Protein AF-A0A938RGL7-F1 (afdb_monomer)

Sequence (160 aa):
MKTYDHIIRFTLLIIVAIIGFSIVRAYMVPDSFGMQGSYTYAYYRAESADEQAALPPAYQGTEHCADCHAPQASMLQANAHAQLDCESCHGSFKAHNNNTKDRMAVGDTVDACMLCHADLRARPAQFPQIESFAAHVAQQGDELLPGMTCATCHDPHAPM

Structure (mmCIF, N/CA/C/O backbone):
data_AF-A0A938RGL7-F1
#
_entry.id   AF-A0A938RGL7-F1
#
loop_
_atom_site.group_PDB
_atom_site.id
_atom_site.type_symbol
_atom_site.label_atom_id
_atom_site.label_alt_id
_atom_site.label_comp_id
_atom_site.label_asym_id
_atom_site.label_entity_id
_atom_site.label_seq_id
_atom_site.pdbx_PDB_ins_code
_atom_site.Cartn_x
_atom_site.Cartn_y
_atom_site.Cartn_z
_atom_site.occupancy
_atom_site.B_iso_or_equiv
_atom_site.auth_seq_id
_atom_site.auth_comp_id
_atom_site.auth_asym_id
_atom_site.auth_atom_id
_atom_site.pdbx_PDB_model_num
ATOM 1 N N . MET A 1 1 ? 26.534 12.517 -65.299 1.00 50.91 1 MET A N 1
ATOM 2 C CA . MET A 1 1 ? 26.215 11.156 -64.795 1.00 50.91 1 MET A CA 1
ATOM 3 C C . MET A 1 1 ? 24.989 11.219 -63.886 1.00 50.91 1 MET A C 1
ATOM 5 O O . MET A 1 1 ? 24.664 12.313 -63.443 1.00 50.91 1 MET A O 1
ATOM 9 N N . LYS A 1 2 ? 24.313 10.093 -63.598 1.00 59.81 2 LYS A N 1
ATOM 10 C CA . LYS A 1 2 ? 23.279 10.048 -62.543 1.00 59.81 2 LYS A CA 1
ATOM 11 C C . LYS A 1 2 ? 23.938 10.128 -61.157 1.00 59.81 2 LYS A C 1
ATOM 13 O O . LYS A 1 2 ? 25.003 9.556 -60.948 1.00 59.81 2 LYS A O 1
ATOM 18 N N . THR A 1 3 ? 23.317 10.865 -60.242 1.00 69.94 3 THR A N 1
ATOM 19 C CA . THR A 1 3 ? 23.861 11.269 -58.936 1.00 69.94 3 THR A CA 1
ATOM 20 C C . THR A 1 3 ? 23.622 10.212 -57.855 1.00 69.94 3 THR A C 1
ATOM 22 O O . THR A 1 3 ? 22.741 10.363 -57.014 1.00 69.94 3 THR A O 1
ATOM 25 N N . TYR A 1 4 ? 24.401 9.128 -57.854 1.00 80.25 4 TYR A N 1
ATOM 26 C CA . TYR A 1 4 ? 24.252 8.038 -56.872 1.00 80.25 4 TYR A CA 1
ATOM 27 C C . TYR A 1 4 ? 24.559 8.442 -55.416 1.00 80.25 4 TYR A C 1
ATOM 29 O O . TYR A 1 4 ? 24.143 7.746 -54.493 1.00 80.25 4 TYR A O 1
ATOM 37 N N . ASP A 1 5 ? 25.207 9.586 -55.191 1.00 84.50 5 ASP A N 1
ATOM 38 C CA . ASP A 1 5 ? 25.634 10.092 -53.879 1.00 84.50 5 ASP A CA 1
ATOM 39 C C . ASP A 1 5 ? 24.514 10.122 -52.829 1.00 84.50 5 ASP A C 1
ATOM 41 O O . ASP A 1 5 ? 24.756 9.817 -51.663 1.00 84.50 5 ASP A O 1
ATOM 45 N N . HIS A 1 6 ? 23.281 10.467 -53.223 1.00 86.50 6 HIS A N 1
ATOM 46 C CA . HIS A 1 6 ? 22.143 10.489 -52.298 1.00 86.50 6 HIS A CA 1
ATOM 47 C C . HIS A 1 6 ? 21.733 9.076 -51.857 1.00 86.50 6 HIS A C 1
ATOM 49 O O . HIS A 1 6 ? 21.438 8.868 -50.683 1.00 86.50 6 HIS A O 1
ATOM 55 N N . ILE A 1 7 ? 21.807 8.095 -52.763 1.00 91.75 7 ILE A N 1
ATOM 56 C CA . ILE A 1 7 ? 21.538 6.679 -52.478 1.00 91.75 7 ILE A CA 1
ATOM 57 C C . ILE A 1 7 ? 22.632 6.120 -51.561 1.00 91.75 7 ILE A C 1
ATOM 59 O O . ILE A 1 7 ? 22.319 5.456 -50.575 1.00 91.75 7 ILE A O 1
ATOM 63 N N . ILE A 1 8 ? 23.903 6.446 -51.822 1.00 93.00 8 ILE A N 1
ATOM 64 C CA . ILE A 1 8 ? 25.040 6.026 -50.985 1.00 93.00 8 ILE A CA 1
ATOM 65 C C . ILE A 1 8 ? 24.905 6.605 -49.569 1.00 93.00 8 ILE A C 1
ATOM 67 O O . ILE A 1 8 ? 24.968 5.857 -48.595 1.00 93.00 8 ILE A O 1
ATOM 71 N N . ARG A 1 9 ? 24.651 7.915 -49.435 1.00 93.06 9 ARG A N 1
ATOM 72 C CA . ARG A 1 9 ? 24.454 8.574 -48.129 1.00 93.06 9 ARG A CA 1
ATOM 73 C C . ARG A 1 9 ? 23.266 7.988 -47.362 1.00 93.06 9 ARG A C 1
ATOM 75 O O . ARG A 1 9 ? 23.399 7.706 -46.177 1.00 93.06 9 ARG A O 1
ATOM 82 N N . PHE A 1 10 ? 22.136 7.761 -48.030 1.00 95.25 10 PHE A N 1
ATOM 83 C CA . PHE A 1 10 ? 20.953 7.148 -47.421 1.00 95.25 10 PHE A CA 1
ATOM 84 C C . PHE A 1 10 ? 21.214 5.703 -46.968 1.00 95.25 10 PHE A C 1
ATOM 86 O O . PHE A 1 10 ? 20.858 5.331 -45.853 1.00 95.25 10 PHE A O 1
ATOM 93 N N . THR A 1 11 ? 21.926 4.916 -47.781 1.00 96.06 11 THR A N 1
ATOM 94 C CA . THR A 1 11 ? 22.331 3.541 -47.442 1.00 96.06 11 THR A CA 1
ATOM 95 C C . THR A 1 11 ? 23.242 3.513 -46.214 1.00 96.06 11 THR A C 1
ATOM 97 O O . THR A 1 11 ? 23.025 2.713 -45.308 1.00 96.06 11 THR A O 1
ATOM 100 N N . LEU A 1 12 ? 24.222 4.421 -46.133 1.00 96.75 12 LEU A N 1
ATOM 101 C CA . LEU A 1 12 ? 25.104 4.542 -44.968 1.00 96.75 12 LEU A CA 1
ATOM 102 C C . LEU A 1 12 ? 24.337 4.938 -43.697 1.00 96.75 12 LEU A C 1
ATOM 104 O O . LEU A 1 12 ? 24.588 4.360 -42.644 1.00 96.75 12 LEU A O 1
ATOM 108 N N . LEU A 1 13 ? 23.371 5.861 -43.788 1.00 96.94 13 LEU A N 1
ATOM 109 C CA . LEU A 1 13 ? 22.513 6.226 -42.653 1.00 96.94 13 LEU A CA 1
ATOM 110 C C . LEU A 1 13 ? 21.664 5.042 -42.164 1.00 96.94 13 LEU A C 1
ATOM 112 O O . LEU A 1 13 ? 21.565 4.831 -40.958 1.00 96.94 13 LEU A O 1
ATOM 116 N N . ILE A 1 14 ? 21.111 4.234 -43.077 1.00 97.44 14 ILE A N 1
ATOM 117 C CA . ILE A 1 14 ? 20.384 3.001 -42.729 1.00 97.44 14 ILE A CA 1
ATOM 118 C C . ILE A 1 14 ? 21.312 1.991 -42.042 1.00 97.44 14 ILE A C 1
ATOM 120 O O . ILE A 1 14 ? 20.941 1.434 -41.012 1.00 97.44 14 ILE A O 1
ATOM 124 N N . ILE A 1 15 ? 22.527 1.779 -42.557 1.00 97.94 15 ILE A N 1
ATOM 125 C CA . ILE A 1 15 ? 23.510 0.867 -41.950 1.00 97.94 15 ILE A CA 1
ATOM 126 C C . ILE A 1 15 ? 23.880 1.328 -40.532 1.00 97.94 15 ILE A C 1
ATOM 128 O O . ILE A 1 15 ? 23.856 0.520 -39.606 1.00 97.94 15 ILE A O 1
ATOM 132 N N . VAL A 1 16 ? 24.152 2.623 -40.334 1.00 98.12 16 VAL A N 1
ATOM 133 C CA . VAL A 1 16 ? 24.437 3.195 -39.005 1.00 98.12 16 VAL A CA 1
ATOM 134 C C . VAL A 1 16 ? 23.243 3.033 -38.058 1.00 98.12 16 VAL A C 1
ATOM 136 O O . VAL A 1 16 ? 23.439 2.647 -36.907 1.00 98.12 16 VAL A O 1
ATOM 139 N N . ALA A 1 17 ? 22.012 3.253 -38.531 1.00 97.75 17 ALA A N 1
ATOM 140 C CA . ALA A 1 17 ? 20.804 3.063 -37.729 1.00 97.75 17 ALA A CA 1
ATOM 141 C C . ALA A 1 17 ? 20.586 1.592 -37.328 1.00 97.75 17 ALA A C 1
ATOM 143 O O . ALA A 1 17 ? 20.287 1.318 -36.167 1.00 97.75 17 ALA A O 1
ATOM 144 N N . ILE A 1 18 ? 20.787 0.640 -38.247 1.00 97.50 18 ILE A N 1
ATOM 145 C CA . ILE A 1 18 ? 20.665 -0.803 -37.975 1.00 97.50 18 ILE A CA 1
ATOM 146 C C . ILE A 1 18 ? 21.742 -1.268 -36.988 1.00 97.50 18 ILE A C 1
ATOM 148 O O . ILE A 1 18 ? 21.428 -2.002 -36.050 1.00 97.50 18 ILE A O 1
ATOM 152 N N . ILE A 1 19 ? 22.995 -0.829 -37.155 1.00 97.75 19 ILE A N 1
ATOM 153 C CA . ILE A 1 19 ? 24.092 -1.161 -36.233 1.00 97.75 19 ILE A CA 1
ATOM 154 C C . ILE A 1 19 ? 23.816 -0.566 -34.846 1.00 97.75 19 ILE A C 1
ATOM 156 O O . ILE A 1 19 ? 23.871 -1.292 -33.856 1.00 97.75 19 ILE A O 1
ATOM 160 N N . GLY A 1 20 ? 23.447 0.717 -34.767 1.00 97.75 20 GLY A N 1
ATOM 161 C CA . GLY A 1 20 ? 23.107 1.383 -33.508 1.00 97.75 20 GLY A CA 1
ATOM 162 C C . GLY A 1 20 ? 21.942 0.708 -32.779 1.00 97.75 20 GLY A C 1
ATOM 163 O O . GLY A 1 20 ? 22.057 0.402 -31.595 1.00 97.75 20 GLY A O 1
ATOM 164 N N . PHE A 1 21 ? 20.859 0.388 -33.495 1.00 95.94 21 PHE A N 1
ATOM 165 C CA . PHE A 1 21 ? 19.731 -0.373 -32.952 1.00 95.94 21 PHE A CA 1
ATOM 166 C C . PHE A 1 21 ? 20.154 -1.760 -32.451 1.00 95.94 21 PHE A C 1
ATOM 168 O O . PHE A 1 21 ? 19.762 -2.159 -31.357 1.00 95.94 21 PHE A O 1
ATOM 175 N N . SER A 1 22 ? 20.979 -2.482 -33.215 1.00 94.50 22 SER A N 1
ATOM 176 C CA . SER A 1 22 ? 21.444 -3.827 -32.846 1.00 94.50 22 SER A CA 1
ATOM 177 C C . SER A 1 22 ? 22.301 -3.808 -31.578 1.00 94.50 22 SER A C 1
ATOM 179 O O . SER A 1 22 ? 22.117 -4.659 -30.710 1.00 94.50 22 SER A O 1
ATOM 181 N N . ILE A 1 23 ? 23.181 -2.810 -31.437 1.00 96.38 23 ILE A N 1
ATOM 182 C CA . ILE A 1 23 ? 23.995 -2.590 -30.233 1.00 96.38 23 ILE A CA 1
ATOM 183 C C . ILE A 1 23 ? 23.098 -2.267 -29.032 1.00 96.38 23 ILE A C 1
ATOM 185 O O . ILE A 1 23 ? 23.200 -2.928 -28.002 1.00 96.38 23 ILE A O 1
ATOM 189 N N . VAL A 1 24 ? 22.181 -1.301 -29.160 1.00 95.44 24 VAL A N 1
ATOM 190 C CA . VAL A 1 24 ? 21.260 -0.930 -28.069 1.00 95.44 24 VAL A CA 1
ATOM 191 C C . VAL A 1 24 ? 20.400 -2.124 -27.649 1.00 95.44 24 VAL A C 1
ATOM 193 O O . VAL A 1 24 ? 20.283 -2.399 -26.457 1.00 95.44 24 VAL A O 1
ATOM 196 N N . ARG A 1 25 ? 19.866 -2.896 -28.606 1.00 90.31 25 ARG A N 1
ATOM 197 C CA . ARG A 1 25 ? 19.099 -4.118 -28.327 1.00 90.31 25 ARG A CA 1
ATOM 198 C C . ARG A 1 25 ? 19.931 -5.151 -27.560 1.00 90.31 25 ARG A C 1
ATOM 200 O O . ARG A 1 25 ? 19.410 -5.737 -26.619 1.00 90.31 25 ARG A O 1
ATOM 207 N N . ALA A 1 26 ? 21.191 -5.366 -27.941 1.00 90.12 26 ALA A N 1
ATOM 208 C CA . ALA A 1 26 ? 22.077 -6.337 -27.294 1.00 90.12 26 ALA A CA 1
ATOM 209 C C . ALA A 1 26 ? 22.440 -5.975 -25.840 1.00 90.12 26 ALA A C 1
ATOM 211 O O . ALA A 1 26 ? 22.764 -6.869 -25.068 1.00 90.12 26 ALA A O 1
ATOM 212 N N . TYR A 1 27 ? 22.359 -4.696 -25.455 1.00 93.31 27 TYR A N 1
ATOM 213 C CA . TYR A 1 27 ? 22.549 -4.259 -24.065 1.00 93.31 27 TYR A CA 1
ATOM 214 C C . TYR A 1 27 ? 21.243 -4.101 -23.267 1.00 93.31 27 TYR A C 1
ATOM 216 O O . TYR A 1 27 ? 21.282 -4.165 -22.042 1.00 93.31 27 TYR A O 1
ATOM 224 N N . MET A 1 28 ? 20.099 -3.863 -23.922 1.00 89.81 28 MET A N 1
ATOM 225 C CA . MET A 1 28 ? 18.820 -3.576 -23.247 1.00 89.81 28 MET A CA 1
ATOM 226 C C . MET A 1 28 ? 17.845 -4.756 -23.154 1.00 89.81 28 MET A C 1
ATOM 228 O O . MET A 1 28 ? 16.883 -4.668 -22.394 1.00 89.81 28 MET A O 1
ATOM 232 N N . VAL A 1 29 ? 18.037 -5.831 -23.924 1.00 88.12 29 VAL A N 1
ATOM 233 C CA . VAL A 1 29 ? 17.133 -6.996 -23.940 1.00 88.12 29 VAL A CA 1
ATOM 234 C C . VAL A 1 29 ? 17.843 -8.198 -23.307 1.00 88.12 29 VAL A C 1
ATOM 236 O O . VAL A 1 29 ? 18.724 -8.756 -23.959 1.00 88.12 29 VAL A O 1
ATOM 239 N N . PRO A 1 30 ? 17.481 -8.614 -22.075 1.00 86.94 30 PRO A N 1
ATOM 240 C CA . PRO A 1 30 ? 18.043 -9.806 -21.438 1.00 86.94 30 PRO A CA 1
ATOM 241 C C . PRO A 1 30 ? 17.746 -11.082 -22.232 1.00 86.94 30 PRO A C 1
ATOM 243 O O . PRO A 1 30 ? 16.683 -11.186 -22.846 1.00 86.94 30 PRO A O 1
ATOM 246 N N . ASP A 1 31 ? 18.631 -12.077 -22.154 1.00 86.56 31 ASP A N 1
ATOM 247 C CA . ASP A 1 31 ? 18.498 -13.341 -22.897 1.00 86.56 31 ASP A CA 1
ATOM 248 C C . ASP A 1 31 ? 17.185 -14.085 -22.591 1.00 86.56 31 ASP A C 1
ATOM 250 O O . ASP A 1 31 ? 16.585 -14.694 -23.477 1.00 86.56 31 ASP A O 1
ATOM 254 N N . SER A 1 32 ? 16.677 -13.970 -21.360 1.00 86.06 32 SER A N 1
ATOM 255 C CA . SER A 1 32 ? 15.412 -14.579 -20.938 1.00 86.06 32 SER A CA 1
ATOM 256 C C . SER A 1 32 ? 14.143 -13.831 -21.377 1.00 86.06 32 SER A C 1
ATOM 258 O O . SER A 1 32 ? 13.029 -14.275 -21.069 1.00 86.06 32 SER A O 1
ATOM 260 N N . PHE A 1 33 ? 14.269 -12.706 -22.090 1.00 86.31 33 PHE A N 1
ATOM 261 C CA . PHE A 1 33 ? 13.141 -11.918 -22.588 1.00 86.31 33 PHE A CA 1
ATOM 262 C C . PHE A 1 33 ? 12.508 -12.547 -23.836 1.00 86.31 33 PHE A C 1
ATOM 264 O O . PHE A 1 33 ? 13.157 -12.764 -24.858 1.00 86.31 33 PHE A O 1
ATOM 271 N N . GLY A 1 34 ? 11.203 -12.802 -23.775 1.00 80.50 34 GLY A N 1
ATOM 272 C CA . GLY A 1 34 ? 10.418 -13.344 -24.881 1.00 80.50 34 GLY A CA 1
ATOM 273 C C . GLY A 1 34 ? 10.555 -14.852 -25.101 1.00 80.50 34 GLY A C 1
ATOM 274 O O . GLY A 1 34 ? 9.896 -15.368 -25.998 1.00 80.50 34 GLY A O 1
ATOM 275 N N . MET A 1 35 ? 11.319 -15.586 -24.276 1.00 71.00 35 MET A N 1
ATOM 276 C CA . MET A 1 35 ? 11.542 -17.040 -24.436 1.00 71.00 35 MET A CA 1
ATOM 277 C C . MET A 1 35 ? 10.262 -17.900 -24.429 1.00 71.00 35 MET A C 1
ATOM 279 O O . MET A 1 35 ? 10.296 -19.054 -24.843 1.00 71.00 35 MET A O 1
ATOM 283 N N . GLN A 1 36 ? 9.132 -17.353 -23.972 1.00 67.44 36 GLN A N 1
ATOM 284 C CA . GLN A 1 36 ? 7.827 -18.026 -23.950 1.00 67.44 36 GLN A CA 1
ATOM 285 C C . GLN A 1 36 ? 6.952 -17.707 -25.185 1.00 67.44 36 GLN A C 1
ATOM 287 O O . GLN A 1 36 ? 5.759 -18.004 -25.192 1.00 67.44 36 GLN A O 1
ATOM 292 N N . GLY A 1 37 ? 7.511 -17.110 -26.246 1.00 64.56 37 GLY A N 1
ATOM 293 C CA . GLY A 1 37 ? 6.795 -16.871 -27.502 1.00 64.56 37 GLY A CA 1
ATOM 294 C C . GLY A 1 37 ? 7.641 -16.191 -28.583 1.00 64.56 37 GLY A C 1
ATOM 295 O O . GLY A 1 37 ? 8.850 -16.378 -28.670 1.00 64.56 37 GLY A O 1
ATOM 296 N N . SER A 1 38 ? 6.997 -15.399 -29.445 1.00 62.91 38 SER A N 1
ATOM 297 C CA . SER A 1 38 ? 7.703 -14.525 -30.392 1.00 62.91 38 SER A CA 1
ATOM 298 C C . SER A 1 38 ? 8.075 -13.203 -29.724 1.00 62.91 38 SER A C 1
ATOM 300 O O . SER A 1 38 ? 7.254 -12.627 -29.012 1.00 62.91 38 SER A O 1
ATOM 302 N N . TYR A 1 39 ? 9.238 -12.640 -30.068 1.00 62.38 39 TYR A N 1
ATOM 303 C CA . TYR A 1 39 ? 9.658 -11.283 -29.681 1.00 62.38 39 TYR A CA 1
ATOM 304 C C . TYR A 1 39 ? 8.647 -10.177 -30.055 1.00 62.38 39 TYR A C 1
ATOM 306 O O . TYR A 1 39 ? 8.756 -9.054 -29.572 1.00 62.38 39 TYR A O 1
ATOM 314 N N . THR A 1 40 ? 7.695 -10.469 -30.950 1.00 60.81 40 THR A N 1
ATOM 315 C CA . THR A 1 40 ? 6.627 -9.544 -31.374 1.00 60.81 40 THR A CA 1
ATOM 316 C C . THR A 1 40 ? 5.397 -9.588 -30.452 1.00 60.81 40 THR A C 1
ATOM 318 O O . THR A 1 40 ? 4.595 -8.662 -30.478 1.00 60.81 40 THR A O 1
ATOM 321 N N . TYR A 1 41 ? 5.229 -10.651 -29.651 1.00 57.47 41 TYR A N 1
ATOM 322 C CA . TYR A 1 41 ? 3.989 -10.926 -28.904 1.00 57.47 41 TYR A CA 1
ATOM 323 C C . TYR A 1 41 ? 4.190 -11.409 -27.453 1.00 57.47 41 TYR A C 1
ATOM 325 O O . TYR A 1 41 ? 3.221 -11.461 -26.701 1.00 57.47 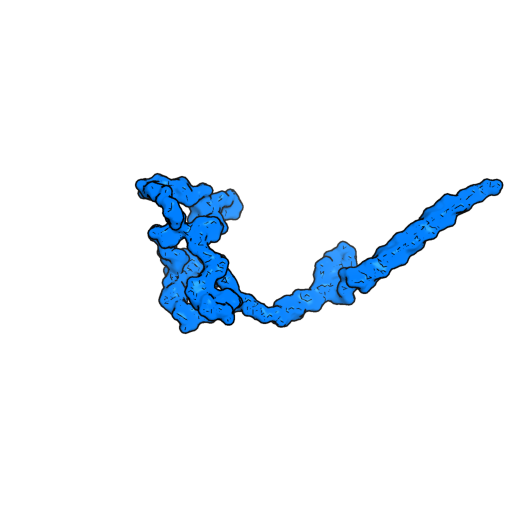41 TYR A O 1
ATOM 333 N N . ALA A 1 42 ? 5.415 -11.743 -27.034 1.00 67.06 42 ALA A N 1
ATOM 334 C CA . ALA A 1 42 ? 5.744 -12.173 -25.675 1.00 67.06 42 ALA A CA 1
ATOM 335 C C . ALA A 1 42 ? 6.651 -11.142 -24.980 1.00 67.06 42 ALA A C 1
ATOM 337 O O . ALA A 1 42 ? 7.870 -11.172 -25.121 1.00 67.06 42 ALA A O 1
ATOM 338 N N . TYR A 1 43 ? 6.049 -10.242 -24.199 1.00 77.88 43 TYR A N 1
ATOM 339 C CA . TYR A 1 43 ? 6.748 -9.185 -23.447 1.00 77.88 43 TYR A CA 1
ATOM 340 C C . TYR A 1 43 ? 7.188 -9.620 -22.033 1.00 77.88 43 TYR A C 1
ATOM 342 O O . TYR A 1 43 ? 7.338 -8.790 -21.140 1.00 77.88 43 TYR A O 1
ATOM 350 N N . TYR A 1 44 ? 7.360 -10.926 -21.811 1.00 83.69 44 TYR A N 1
ATOM 351 C CA . TYR A 1 44 ? 7.692 -11.505 -20.508 1.00 83.69 44 TYR A CA 1
ATOM 352 C C . TYR A 1 44 ? 9.152 -11.966 -20.445 1.00 83.69 44 TYR A C 1
ATOM 354 O O . TYR A 1 44 ? 9.689 -12.477 -2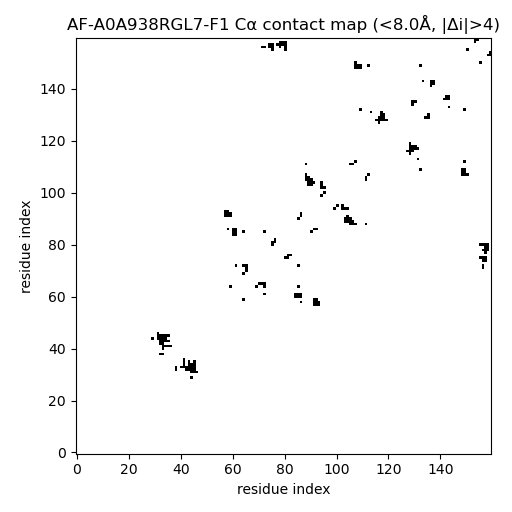1.428 1.00 83.69 44 TYR A O 1
ATOM 362 N N . ARG A 1 45 ? 9.786 -11.813 -19.278 1.00 87.62 45 ARG A N 1
ATOM 363 C CA . ARG A 1 45 ? 11.170 -12.222 -19.008 1.00 87.62 45 ARG A CA 1
ATOM 364 C C . ARG A 1 45 ? 11.173 -13.354 -17.987 1.00 87.62 45 ARG A C 1
ATOM 366 O O . ARG A 1 45 ? 10.776 -13.126 -16.848 1.00 87.62 45 ARG A O 1
ATOM 373 N N . ALA A 1 46 ? 11.614 -14.547 -18.388 1.00 85.25 46 ALA A N 1
ATOM 374 C CA . ALA A 1 46 ? 11.414 -15.767 -17.598 1.00 85.25 46 ALA A CA 1
ATOM 375 C C . ALA A 1 46 ? 12.078 -15.716 -16.208 1.00 85.25 46 ALA A C 1
ATOM 377 O O . ALA A 1 46 ? 11.420 -15.982 -15.208 1.00 85.25 46 ALA A O 1
ATOM 378 N N . GLU A 1 47 ? 13.336 -15.271 -16.136 1.00 89.88 47 GLU A N 1
ATOM 379 C CA . GLU A 1 47 ? 14.104 -15.139 -14.880 1.00 89.88 47 GLU A CA 1
ATOM 380 C C . GLU A 1 47 ? 13.492 -14.122 -13.902 1.00 89.88 47 GLU A C 1
ATOM 382 O O . GLU A 1 47 ? 13.820 -14.104 -12.719 1.00 89.88 47 GLU A O 1
ATOM 387 N N . SER A 1 48 ? 12.567 -13.275 -14.369 1.00 89.94 48 SER A N 1
ATOM 388 C CA . SER A 1 48 ? 11.923 -12.270 -13.526 1.00 89.94 48 SER A CA 1
ATOM 389 C C . SER A 1 48 ? 10.961 -12.859 -12.492 1.00 89.94 48 SER A C 1
ATOM 391 O O . SER A 1 48 ? 10.546 -12.116 -11.606 1.00 89.94 48 SER A O 1
ATOM 393 N N . ALA A 1 49 ? 10.584 -14.138 -12.593 1.00 88.31 49 ALA A N 1
ATOM 394 C CA . ALA A 1 49 ? 9.904 -14.839 -11.505 1.00 88.31 49 ALA A CA 1
ATOM 395 C C . ALA A 1 49 ? 10.892 -15.164 -10.374 1.00 88.31 49 ALA A C 1
ATOM 397 O O . ALA A 1 49 ? 10.696 -14.729 -9.239 1.00 88.31 49 ALA A O 1
ATOM 398 N N . ASP A 1 50 ? 11.981 -15.860 -10.706 1.00 92.19 50 ASP A N 1
ATOM 399 C CA . ASP A 1 50 ? 12.973 -16.347 -9.744 1.00 92.19 50 ASP A CA 1
ATOM 400 C C . ASP A 1 50 ? 13.700 -15.193 -9.036 1.00 92.19 50 ASP A C 1
ATOM 402 O O . ASP A 1 50 ? 13.878 -15.223 -7.821 1.00 92.19 50 ASP A O 1
ATOM 406 N N . GLU A 1 51 ? 14.041 -14.122 -9.761 1.00 92.69 51 GLU A N 1
ATOM 407 C CA . GLU A 1 51 ? 14.639 -12.916 -9.171 1.00 92.69 51 GLU A CA 1
ATOM 408 C C . GLU A 1 51 ? 13.724 -12.217 -8.161 1.00 92.69 51 GLU A C 1
ATOM 410 O O . GLU A 1 51 ? 14.211 -11.713 -7.152 1.00 92.69 51 GLU A O 1
ATOM 415 N N . GLN A 1 52 ? 12.411 -12.163 -8.417 1.00 91.81 52 GLN A N 1
ATOM 416 C CA . GLN A 1 52 ? 11.456 -11.546 -7.490 1.00 91.81 52 GLN A CA 1
ATOM 417 C C . GLN A 1 52 ? 11.188 -12.461 -6.288 1.00 91.81 52 GLN A C 1
ATOM 419 O O . GLN A 1 52 ? 11.098 -11.971 -5.166 1.00 91.81 52 GLN A O 1
ATOM 424 N N . ALA A 1 53 ? 11.138 -13.780 -6.498 1.00 90.62 53 ALA A N 1
ATOM 425 C CA . ALA A 1 53 ? 11.033 -14.772 -5.428 1.00 90.62 53 ALA A CA 1
ATOM 426 C C . ALA A 1 53 ? 12.290 -14.829 -4.532 1.00 90.62 53 ALA A C 1
ATOM 428 O O . ALA A 1 53 ? 12.193 -15.186 -3.361 1.00 90.62 53 ALA A O 1
ATOM 429 N N . ALA A 1 54 ? 13.458 -14.447 -5.058 1.00 94.75 54 ALA A N 1
ATOM 430 C CA . ALA A 1 54 ? 14.710 -14.340 -4.308 1.00 94.75 54 ALA A CA 1
ATOM 431 C C . ALA A 1 54 ? 14.841 -13.043 -3.478 1.00 94.75 54 ALA A C 1
ATOM 433 O O . ALA A 1 54 ? 15.799 -12.905 -2.710 1.00 94.75 54 ALA A O 1
ATOM 434 N N . LEU A 1 55 ? 13.915 -12.082 -3.606 1.00 90.38 55 LEU A N 1
ATOM 435 C CA . LEU A 1 55 ? 13.915 -10.881 -2.767 1.00 90.38 55 LEU A CA 1
ATOM 436 C C . LEU A 1 55 ? 13.471 -11.222 -1.331 1.00 90.38 55 LEU A C 1
ATOM 438 O O . LEU A 1 55 ? 12.493 -11.947 -1.153 1.00 90.38 55 LEU A O 1
ATOM 442 N N . PRO A 1 56 ? 14.115 -10.663 -0.285 1.00 87.31 56 PRO A N 1
ATOM 443 C CA . PRO A 1 56 ? 13.672 -10.866 1.091 1.00 87.31 56 PRO A CA 1
ATOM 444 C C . PRO A 1 56 ? 12.212 -10.412 1.289 1.00 87.31 56 PRO A C 1
ATOM 446 O O . PRO A 1 56 ? 11.900 -9.260 0.958 1.00 87.31 56 PRO A O 1
ATOM 449 N N . PRO A 1 57 ? 11.327 -11.261 1.845 1.00 85.62 57 PRO A N 1
ATOM 450 C CA . PRO A 1 57 ? 9.903 -10.960 1.965 1.00 85.62 57 PRO A CA 1
ATOM 451 C C . PRO A 1 57 ? 9.670 -9.739 2.863 1.00 85.62 57 PRO A C 1
ATOM 453 O O . PRO A 1 57 ? 9.948 -9.752 4.063 1.00 85.62 57 PRO A O 1
ATOM 456 N N . ALA A 1 58 ? 9.174 -8.652 2.266 1.00 86.06 58 ALA A N 1
ATOM 457 C CA . ALA A 1 58 ? 8.836 -7.429 2.995 1.00 86.06 58 ALA A CA 1
ATOM 458 C C . ALA A 1 58 ? 7.564 -7.591 3.843 1.00 86.06 58 ALA A C 1
ATOM 460 O O . ALA A 1 58 ? 7.467 -6.978 4.908 1.00 86.06 58 ALA A O 1
ATOM 461 N N . TYR A 1 59 ? 6.643 -8.417 3.343 1.00 88.88 59 TYR A N 1
ATOM 462 C CA . TYR A 1 59 ? 5.377 -8.811 3.952 1.00 88.88 59 TYR A CA 1
ATOM 463 C C . TYR A 1 59 ? 5.512 -10.192 4.606 1.00 88.88 59 TYR A C 1
ATOM 465 O O . TYR A 1 59 ? 6.321 -11.000 4.145 1.00 88.88 59 TYR A O 1
ATOM 473 N N . GLN A 1 60 ? 4.757 -10.451 5.672 1.00 89.56 60 GLN A N 1
ATOM 474 C CA . GLN A 1 60 ? 4.807 -11.684 6.477 1.00 89.56 60 GLN A CA 1
ATOM 475 C C . GLN A 1 60 ? 3.416 -12.289 6.770 1.00 89.56 60 GLN A C 1
ATOM 477 O O . GLN A 1 60 ? 3.339 -13.425 7.233 1.00 89.56 60 GLN A O 1
ATOM 482 N N . GLY A 1 61 ? 2.327 -11.575 6.467 1.00 90.62 61 GLY A N 1
ATOM 483 C CA . GLY A 1 61 ? 0.947 -12.035 6.642 1.00 90.62 61 GLY A CA 1
ATOM 484 C C . GLY A 1 61 ? 0.422 -11.953 8.081 1.00 90.62 61 GLY A C 1
ATOM 485 O O . GLY A 1 61 ? 1.173 -11.835 9.052 1.00 90.62 61 GLY A O 1
ATOM 486 N N . THR A 1 62 ? -0.904 -12.031 8.218 1.00 91.94 62 THR A N 1
ATOM 487 C CA . THR A 1 62 ? -1.610 -11.871 9.506 1.00 91.94 62 THR A CA 1
ATOM 488 C C . THR A 1 62 ? -1.191 -12.875 10.583 1.00 91.94 62 THR A C 1
ATOM 490 O O . THR A 1 62 ? -1.183 -12.521 11.761 1.00 91.94 62 THR A O 1
ATOM 493 N N . GLU A 1 63 ? -0.800 -14.100 10.216 1.00 92.88 63 GLU A N 1
ATOM 494 C CA . GLU A 1 63 ? -0.349 -15.112 11.185 1.00 92.88 63 GLU A CA 1
ATOM 495 C C . GLU A 1 63 ? 0.896 -14.646 11.958 1.00 92.88 63 GLU A C 1
ATOM 497 O O . GLU A 1 63 ? 0.911 -14.722 13.186 1.00 92.88 63 GLU A O 1
ATOM 502 N N . HIS A 1 64 ? 1.885 -14.053 11.280 1.00 91.50 64 HIS A N 1
ATOM 503 C CA . HIS A 1 64 ? 3.080 -13.534 11.952 1.00 91.50 64 HIS A CA 1
ATOM 504 C C . HIS A 1 64 ? 2.786 -12.292 12.809 1.00 91.50 64 HIS A C 1
ATOM 506 O O . HIS A 1 64 ? 3.421 -12.062 13.837 1.00 91.50 64 HIS A O 1
ATOM 512 N N . CYS A 1 65 ? 1.783 -11.490 12.437 1.00 90.56 65 CYS A N 1
ATOM 513 C CA . CYS A 1 65 ? 1.299 -10.414 13.301 1.00 90.56 65 CYS A CA 1
ATOM 514 C C . CYS A 1 65 ? 0.638 -10.974 14.576 1.00 90.56 65 CYS A C 1
ATOM 516 O O . CYS A 1 65 ? 0.824 -10.419 15.663 1.00 90.56 65 CYS A O 1
ATOM 518 N N . ALA A 1 66 ? -0.102 -12.082 14.465 1.00 93.31 66 ALA A N 1
ATOM 519 C CA . ALA A 1 66 ? -0.819 -12.706 15.574 1.00 93.31 66 ALA A CA 1
ATOM 520 C C . ALA A 1 66 ? 0.108 -13.287 16.662 1.00 93.31 6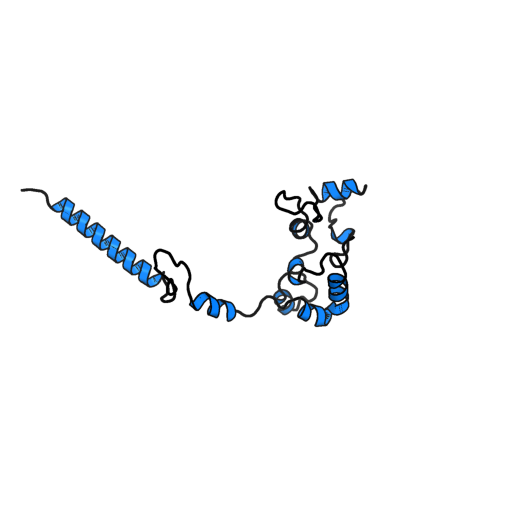6 ALA A C 1
ATOM 522 O O . ALA A 1 66 ? -0.304 -13.302 17.822 1.00 93.31 66 ALA A O 1
ATOM 523 N N . ASP A 1 67 ? 1.357 -13.654 16.337 1.00 93.00 67 ASP A N 1
ATOM 524 C CA . ASP A 1 67 ? 2.386 -14.086 17.309 1.00 93.00 67 ASP A CA 1
ATOM 525 C C . ASP A 1 67 ? 2.532 -13.112 18.501 1.00 93.00 67 ASP A C 1
ATOM 527 O O . ASP A 1 67 ? 2.770 -13.532 19.636 1.00 93.00 67 ASP A O 1
ATOM 531 N N . CYS A 1 68 ? 2.358 -11.806 18.251 1.00 91.00 68 CYS A N 1
ATOM 532 C CA . CYS A 1 68 ? 2.413 -10.741 19.262 1.00 91.00 68 CYS A CA 1
ATOM 533 C C . CYS A 1 68 ? 1.076 -9.997 19.454 1.00 91.00 68 CYS A C 1
ATOM 535 O O . CYS A 1 68 ? 0.822 -9.476 20.541 1.00 91.00 68 CYS A O 1
ATOM 537 N N . HIS A 1 69 ? 0.220 -9.943 18.429 1.00 91.75 69 HIS A N 1
ATOM 538 C CA . HIS A 1 69 ? -1.036 -9.178 18.407 1.00 91.75 69 HIS A CA 1
ATOM 539 C C . HIS A 1 69 ? -2.283 -10.074 18.316 1.00 91.75 69 HIS A C 1
ATOM 541 O O . HIS A 1 69 ? -3.287 -9.711 17.702 1.00 91.75 69 HIS A O 1
ATOM 547 N N . ALA A 1 70 ? -2.240 -11.253 18.947 1.00 96.00 70 ALA A N 1
ATOM 548 C CA . ALA A 1 70 ? -3.346 -12.213 18.974 1.00 96.00 70 ALA A CA 1
ATOM 549 C C . ALA A 1 70 ? -4.731 -11.610 19.317 1.00 96.00 70 ALA A C 1
ATOM 551 O O . ALA A 1 70 ? -5.698 -12.009 18.663 1.00 96.00 70 ALA A O 1
ATOM 552 N N . PRO A 1 71 ? -4.889 -10.650 20.261 1.00 95.50 71 PRO A N 1
ATOM 553 C CA . PRO A 1 71 ? -6.188 -10.024 20.522 1.00 95.50 71 PRO A CA 1
ATOM 554 C C . PRO A 1 71 ? -6.719 -9.233 19.320 1.00 95.50 71 PRO A C 1
ATOM 556 O O . PRO A 1 71 ? -7.875 -9.403 18.941 1.00 95.50 71 PRO A O 1
ATOM 559 N N . GLN A 1 72 ? -5.872 -8.415 18.687 1.00 94.00 72 GLN A N 1
ATOM 560 C CA . GLN A 1 72 ? -6.226 -7.614 17.513 1.00 94.00 72 GLN A CA 1
ATOM 561 C C . GLN A 1 72 ? -6.525 -8.502 16.301 1.00 94.00 72 GLN A C 1
ATOM 563 O O . GLN A 1 72 ? -7.527 -8.288 15.626 1.00 94.00 72 GLN A O 1
ATOM 568 N N . ALA A 1 73 ? -5.711 -9.536 16.065 1.00 95.06 73 ALA A N 1
ATOM 569 C CA . ALA A 1 73 ? -5.934 -10.504 14.992 1.00 95.06 73 ALA A CA 1
ATOM 570 C C . ALA A 1 73 ? -7.253 -11.279 15.182 1.00 95.06 73 ALA A C 1
ATOM 572 O O . ALA A 1 73 ? -8.032 -11.409 14.240 1.00 95.06 73 ALA A O 1
ATOM 573 N N . SER A 1 74 ? -7.548 -11.722 16.412 1.00 95.69 74 SER A N 1
ATOM 574 C CA . SER A 1 74 ? -8.817 -12.393 16.745 1.00 95.69 74 SER A CA 1
ATOM 575 C C . SER A 1 74 ? -10.021 -11.467 16.556 1.00 95.69 74 SER A C 1
ATOM 577 O O . SER A 1 74 ? -11.069 -11.903 16.084 1.00 95.69 74 SER A O 1
ATOM 579 N N . MET A 1 75 ? -9.877 -10.187 16.910 1.00 95.31 75 MET A N 1
ATOM 580 C CA . MET A 1 75 ? -10.927 -9.184 16.743 1.00 95.31 75 MET A CA 1
ATOM 581 C C . MET A 1 75 ? -11.177 -8.881 15.260 1.00 95.31 75 MET A C 1
ATOM 583 O O . MET A 1 75 ? -12.326 -8.920 14.827 1.00 95.31 75 MET A O 1
ATOM 587 N N . LEU A 1 76 ? -10.114 -8.703 14.470 1.00 94.75 76 LEU A N 1
ATOM 588 C CA . LEU A 1 76 ? -10.177 -8.502 13.020 1.00 94.75 76 LEU A CA 1
ATOM 589 C C . LEU A 1 76 ? -10.896 -9.665 12.321 1.00 94.75 76 LEU A C 1
ATOM 591 O O . LEU A 1 76 ? -11.831 -9.442 11.555 1.00 94.75 76 LEU A O 1
ATOM 595 N N . GLN A 1 77 ? -10.511 -10.907 12.638 1.00 94.75 77 GLN A N 1
ATOM 596 C CA . GLN A 1 77 ? -11.098 -12.130 12.071 1.00 94.75 77 GLN A CA 1
ATOM 597 C C . GLN A 1 77 ? -12.566 -12.371 12.472 1.00 94.75 77 GLN A C 1
ATOM 599 O O . GLN A 1 77 ? -13.254 -13.147 11.811 1.00 94.75 77 GLN A O 1
ATOM 604 N N . ALA A 1 78 ? -13.061 -11.714 13.525 1.00 95.88 78 ALA A N 1
ATOM 605 C CA . ALA A 1 78 ? -14.446 -11.830 13.982 1.00 95.88 78 ALA A CA 1
ATOM 606 C C . ALA A 1 78 ? -15.403 -10.782 13.372 1.00 95.88 78 ALA A C 1
ATOM 608 O O . ALA A 1 78 ? -16.613 -10.887 13.577 1.00 95.88 78 ALA A O 1
ATOM 609 N N . ASN A 1 79 ? -14.891 -9.779 12.648 1.00 95.25 79 ASN A N 1
ATOM 610 C CA . ASN A 1 79 ? -15.650 -8.601 12.201 1.00 95.25 79 ASN A CA 1
ATOM 611 C C . ASN A 1 79 ? -15.546 -8.361 10.680 1.00 95.25 79 ASN A C 1
ATOM 613 O O . ASN A 1 79 ? -14.969 -9.155 9.940 1.00 95.25 79 ASN A O 1
ATOM 617 N N . ALA A 1 80 ? -16.120 -7.259 10.179 1.00 93.38 80 ALA A N 1
ATOM 618 C CA . ALA A 1 80 ? -16.253 -6.991 8.739 1.00 93.38 80 ALA A CA 1
ATOM 619 C C . ALA A 1 80 ? -14.921 -6.936 7.955 1.00 93.38 80 ALA A C 1
ATOM 621 O O . ALA A 1 80 ? -14.916 -7.132 6.740 1.00 93.38 80 ALA A O 1
ATOM 622 N N . HIS A 1 81 ? -13.792 -6.711 8.634 1.00 94.25 81 HIS A N 1
ATOM 623 C CA . HIS A 1 81 ? -12.451 -6.686 8.041 1.00 94.25 81 HIS A CA 1
ATOM 624 C C . HIS A 1 81 ? -11.710 -8.039 8.075 1.00 94.25 81 HIS A C 1
ATOM 626 O O . HIS A 1 81 ? -10.546 -8.097 7.691 1.00 94.25 81 HIS A O 1
ATOM 632 N N . ALA A 1 82 ? -12.378 -9.147 8.423 1.00 94.81 82 ALA A N 1
ATOM 633 C CA . ALA A 1 82 ? -11.809 -10.502 8.513 1.00 94.81 82 ALA A CA 1
ATOM 634 C C . ALA A 1 82 ? -11.186 -11.084 7.221 1.00 94.81 82 ALA A C 1
ATOM 636 O O . ALA A 1 82 ? -10.736 -12.228 7.216 1.00 94.81 82 ALA A O 1
ATOM 637 N N . GLN A 1 83 ? -11.203 -10.348 6.107 1.00 92.62 83 GLN A N 1
ATOM 638 C CA . GLN A 1 83 ? -10.591 -10.719 4.822 1.00 92.62 83 GLN A CA 1
ATOM 639 C C . GLN A 1 83 ? -9.457 -9.762 4.402 1.00 92.62 83 GLN A C 1
ATOM 641 O O . GLN A 1 83 ? -8.954 -9.865 3.285 1.00 92.62 83 GLN A O 1
ATOM 646 N N . LEU A 1 84 ? -9.070 -8.823 5.271 1.00 92.62 84 LEU A N 1
ATOM 647 C CA . LEU A 1 84 ? -7.911 -7.952 5.087 1.00 92.62 84 LEU A CA 1
ATOM 648 C C . LEU A 1 84 ? -6.739 -8.487 5.909 1.00 92.62 84 LEU A C 1
ATOM 650 O O . LEU A 1 84 ? -6.893 -8.760 7.098 1.00 92.62 84 LEU A O 1
ATOM 654 N N . ASP A 1 85 ? -5.555 -8.576 5.305 1.00 92.44 85 ASP A N 1
ATOM 655 C CA . ASP A 1 85 ? -4.332 -8.798 6.075 1.00 92.44 85 ASP A CA 1
ATOM 656 C C . ASP A 1 85 ? -3.957 -7.541 6.866 1.00 92.44 85 ASP A C 1
ATOM 658 O O . ASP A 1 85 ? -4.109 -6.430 6.349 1.00 92.44 85 ASP A O 1
ATOM 662 N N . CYS A 1 86 ? -3.383 -7.695 8.066 1.00 91.69 86 CYS A N 1
ATOM 663 C CA . CYS A 1 86 ? -2.914 -6.569 8.890 1.00 91.69 86 CYS A CA 1
ATOM 664 C C . CYS A 1 86 ? -2.050 -5.578 8.085 1.00 91.69 86 CYS A C 1
ATOM 666 O O . CYS A 1 86 ? -2.216 -4.360 8.162 1.00 91.69 86 CYS A O 1
ATO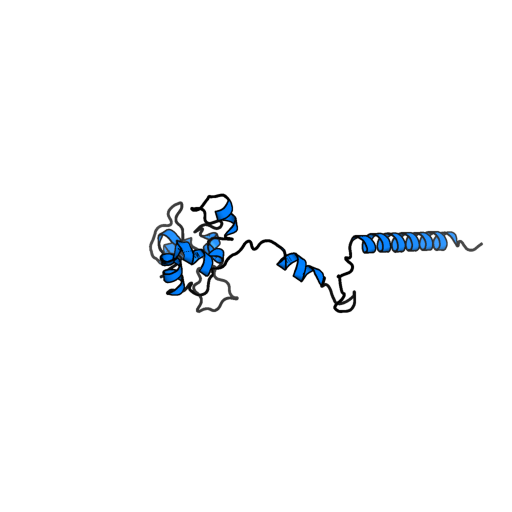M 668 N N . GLU A 1 87 ? -1.156 -6.092 7.245 1.00 90.44 87 GLU A N 1
ATOM 669 C CA . GLU A 1 87 ? -0.221 -5.286 6.456 1.00 90.44 87 GLU A CA 1
ATOM 670 C C . GLU A 1 87 ? -0.898 -4.449 5.350 1.00 90.44 87 GLU A C 1
ATOM 672 O O . GLU A 1 87 ? -0.271 -3.536 4.814 1.00 90.44 87 GLU A O 1
ATOM 677 N N . SER A 1 88 ? -2.184 -4.686 5.058 1.00 90.62 88 SER A N 1
ATOM 678 C CA . SER A 1 88 ? -3.007 -3.843 4.171 1.00 90.62 88 SER A CA 1
ATOM 679 C C . SER A 1 88 ? -3.240 -2.448 4.759 1.00 90.62 88 SER A C 1
ATOM 681 O O . SER A 1 88 ? -3.281 -1.465 4.023 1.00 90.62 88 SER A O 1
ATOM 683 N N . CYS A 1 89 ? -3.387 -2.366 6.086 1.00 88.75 89 CYS A N 1
ATOM 684 C CA . CYS A 1 89 ? -3.693 -1.133 6.820 1.00 88.75 89 CYS A CA 1
ATOM 685 C C . CYS A 1 89 ? -2.513 -0.640 7.668 1.00 88.75 89 CYS A C 1
ATOM 687 O O . CYS A 1 89 ? -2.393 0.557 7.898 1.00 88.75 89 CYS A O 1
ATOM 689 N N . HIS A 1 90 ? -1.621 -1.537 8.100 1.00 88.81 90 HIS A N 1
ATOM 690 C CA . HIS A 1 90 ? -0.422 -1.200 8.874 1.00 88.81 90 HIS A CA 1
ATOM 691 C C . HIS A 1 90 ? 0.850 -1.084 8.010 1.00 88.81 90 HIS A C 1
ATOM 693 O O . HIS A 1 90 ? 1.855 -0.542 8.474 1.00 88.81 90 HIS A O 1
ATOM 699 N N . GLY A 1 91 ? 0.821 -1.549 6.756 1.00 87.06 91 GLY A N 1
ATOM 700 C CA . GLY A 1 91 ? 1.987 -1.643 5.874 1.00 87.06 91 GLY A CA 1
ATOM 701 C C . GLY A 1 91 ? 2.917 -2.822 6.198 1.00 87.06 91 GLY A C 1
ATOM 702 O O . GLY A 1 91 ? 2.707 -3.569 7.150 1.00 87.06 91 GLY A O 1
ATOM 703 N N . SER A 1 92 ? 3.964 -2.989 5.385 1.00 86.94 92 SER A N 1
ATOM 704 C CA . SER A 1 92 ? 4.869 -4.149 5.428 1.00 86.94 92 SER A CA 1
ATOM 705 C C . SER A 1 92 ? 5.642 -4.294 6.750 1.00 86.94 92 SER A C 1
ATOM 707 O O . SER A 1 92 ? 6.288 -3.333 7.196 1.00 86.94 92 SER A O 1
ATOM 709 N N . PHE A 1 93 ? 5.711 -5.513 7.289 1.00 83.94 93 PHE A N 1
ATOM 710 C CA . PHE A 1 93 ? 6.402 -5.893 8.526 1.00 83.94 93 PHE A CA 1
ATOM 711 C C . PHE A 1 93 ? 7.845 -5.388 8.604 1.00 83.94 93 PHE A C 1
ATOM 713 O O . PHE A 1 93 ? 8.317 -5.051 9.687 1.00 83.94 93 PHE A O 1
ATOM 720 N N . LYS A 1 94 ? 8.530 -5.233 7.461 1.00 79.56 94 LYS A N 1
ATOM 721 C CA . LYS A 1 94 ? 9.874 -4.634 7.342 1.00 79.56 94 LYS A CA 1
ATOM 722 C C . LYS A 1 94 ? 10.080 -3.338 8.156 1.00 79.56 94 LYS A C 1
ATOM 724 O O . LYS A 1 94 ? 11.218 -3.054 8.531 1.00 79.56 94 LYS A O 1
ATOM 729 N N . ALA A 1 95 ? 9.025 -2.578 8.466 1.00 73.44 95 ALA A N 1
ATOM 730 C CA . ALA A 1 95 ? 9.075 -1.431 9.379 1.00 73.44 95 ALA A CA 1
ATOM 731 C C . ALA A 1 95 ? 9.515 -1.786 10.822 1.00 73.44 95 ALA A C 1
ATOM 733 O O . ALA A 1 95 ? 10.268 -1.028 11.436 1.00 73.44 95 ALA A O 1
ATOM 734 N N . HIS A 1 96 ? 9.124 -2.953 11.345 1.00 79.25 96 HIS A N 1
ATOM 735 C CA . HIS A 1 96 ? 9.448 -3.414 12.703 1.00 79.25 96 HIS A CA 1
ATOM 736 C C . HIS A 1 96 ? 10.946 -3.699 12.893 1.00 79.25 96 HIS A C 1
ATOM 738 O O . HIS A 1 96 ? 11.482 -3.507 13.987 1.00 79.25 96 HIS A O 1
ATOM 744 N N . ASN A 1 97 ? 11.651 -4.095 11.826 1.00 68.50 97 ASN A N 1
ATOM 745 C CA . ASN A 1 97 ? 13.061 -4.506 11.877 1.00 68.50 97 ASN A CA 1
ATOM 746 C C . ASN A 1 97 ? 14.026 -3.388 12.321 1.00 68.50 97 ASN A C 1
ATOM 748 O O . ASN A 1 97 ? 15.124 -3.684 12.786 1.00 68.50 97 ASN A O 1
ATOM 752 N N . ASN A 1 98 ? 13.615 -2.117 12.247 1.00 63.91 98 ASN A N 1
ATOM 753 C CA . ASN A 1 98 ? 14.376 -0.976 12.775 1.00 63.91 98 ASN A CA 1
ATOM 754 C C . ASN A 1 98 ? 14.015 -0.630 14.237 1.00 63.91 98 ASN A C 1
ATOM 756 O O . ASN A 1 98 ? 14.239 0.492 14.690 1.00 63.91 98 ASN A O 1
ATOM 760 N N . ASN A 1 99 ? 13.465 -1.595 14.984 1.00 56.34 99 ASN A N 1
ATOM 761 C CA . ASN A 1 99 ? 13.118 -1.510 16.408 1.00 56.34 99 ASN A CA 1
ATOM 762 C 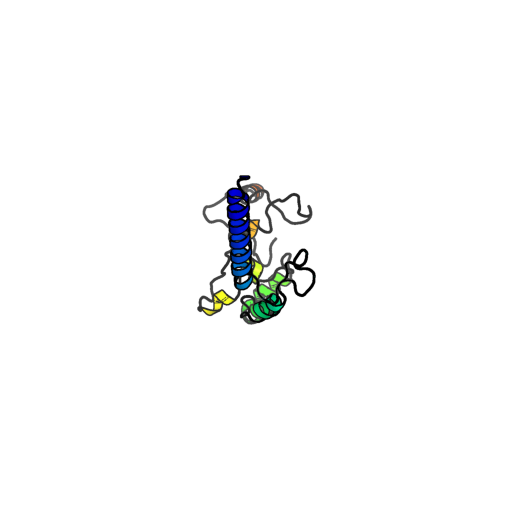C . ASN A 1 99 ? 12.010 -0.486 16.749 1.00 56.34 99 ASN A C 1
ATOM 764 O O . ASN A 1 99 ? 11.736 -0.237 17.921 1.00 56.34 99 ASN A O 1
ATOM 768 N N . THR A 1 100 ? 11.331 0.077 15.742 1.00 60.47 100 THR A N 1
ATOM 769 C CA . THR A 1 100 ? 10.135 0.917 15.903 1.00 60.47 100 THR A CA 1
ATOM 770 C C . THR A 1 100 ? 8.882 0.047 15.973 1.00 60.47 100 THR A C 1
ATOM 772 O O . THR A 1 100 ? 8.077 0.029 15.046 1.00 60.47 100 THR A O 1
ATOM 775 N N . LYS A 1 101 ? 8.754 -0.701 17.073 1.00 57.62 101 LYS A N 1
ATOM 776 C CA . LYS A 1 101 ? 7.667 -1.666 17.329 1.00 57.62 101 LYS A CA 1
ATOM 777 C C . LYS A 1 101 ? 6.281 -1.017 17.347 1.00 57.62 101 LYS A C 1
ATOM 779 O O . LYS A 1 101 ? 5.292 -1.662 17.040 1.00 57.62 101 LYS A O 1
ATOM 784 N N . ASP A 1 102 ? 6.241 0.271 17.667 1.00 58.44 102 ASP A N 1
ATOM 785 C CA . ASP A 1 102 ? 5.022 1.061 17.840 1.00 58.44 102 ASP A CA 1
ATOM 786 C C . ASP A 1 102 ? 4.642 1.837 16.559 1.00 58.44 102 ASP A C 1
ATOM 788 O O . ASP A 1 102 ? 3.813 2.745 16.600 1.00 58.44 102 ASP A O 1
ATOM 792 N N . ARG A 1 103 ? 5.285 1.542 15.413 1.00 58.72 103 ARG A N 1
ATOM 793 C CA . ARG A 1 103 ? 5.041 2.233 14.136 1.00 58.72 103 ARG A CA 1
ATOM 794 C C . ARG A 1 103 ? 4.357 1.349 13.106 1.00 58.72 103 ARG A C 1
ATOM 796 O O . ARG A 1 103 ? 4.996 0.571 12.402 1.00 58.72 103 ARG A O 1
ATOM 803 N N . MET A 1 104 ? 3.073 1.626 12.924 1.00 66.38 104 MET A N 1
ATOM 804 C CA . MET A 1 104 ? 2.376 1.373 11.668 1.00 66.38 104 MET A CA 1
ATOM 805 C C . MET A 1 104 ? 3.051 2.212 10.563 1.00 66.38 104 MET A C 1
ATOM 807 O O . MET A 1 104 ? 3.340 3.393 10.771 1.00 66.38 104 MET A O 1
ATOM 811 N N . ALA A 1 105 ? 3.352 1.615 9.408 1.00 65.62 105 ALA A N 1
ATOM 812 C CA . ALA A 1 105 ? 3.934 2.322 8.261 1.00 65.62 105 ALA A CA 1
ATOM 813 C C . ALA A 1 105 ? 2.872 3.089 7.450 1.00 65.62 105 ALA A C 1
ATOM 815 O O . ALA A 1 105 ? 3.187 4.087 6.803 1.00 65.62 105 ALA A O 1
ATOM 816 N N . VAL A 1 106 ? 1.620 2.637 7.529 1.00 69.69 106 VAL A N 1
ATOM 817 C CA . VAL A 1 106 ? 0.407 3.370 7.148 1.00 69.69 106 VAL A CA 1
ATOM 818 C C . VAL A 1 106 ? -0.369 3.640 8.441 1.00 69.69 106 VAL A C 1
ATOM 820 O O . VAL A 1 106 ? -0.474 2.749 9.276 1.00 69.69 106 VAL A O 1
ATOM 823 N N . GLY A 1 107 ? -0.819 4.879 8.654 1.00 70.25 107 GLY A N 1
ATOM 824 C CA . GLY A 1 107 ? -1.556 5.285 9.860 1.00 70.25 107 GLY A CA 1
ATOM 825 C C . GLY A 1 107 ? -3.069 5.077 9.739 1.00 70.25 107 GLY A C 1
ATOM 826 O O . GLY A 1 107 ? -3.567 4.721 8.675 1.00 70.25 107 GLY A O 1
ATOM 827 N N . ASP A 1 108 ? -3.813 5.412 10.793 1.00 80.00 108 ASP A N 1
ATOM 828 C CA . ASP A 1 108 ? -5.285 5.464 10.835 1.00 80.00 108 ASP A CA 1
ATOM 829 C C . ASP A 1 108 ? -5.884 6.648 10.040 1.00 80.00 108 ASP A C 1
ATOM 831 O O . ASP A 1 108 ? -6.947 7.178 10.368 1.00 80.00 108 ASP A O 1
ATOM 835 N N . THR A 1 109 ? -5.183 7.121 9.007 1.00 89.56 109 THR A N 1
ATOM 836 C CA . THR A 1 109 ? -5.544 8.355 8.312 1.00 89.56 109 THR A CA 1
ATOM 837 C C . THR A 1 109 ? -6.830 8.188 7.514 1.00 89.56 109 THR A C 1
ATOM 839 O O . THR A 1 109 ? -7.093 7.145 6.913 1.00 89.56 109 THR A O 1
ATOM 842 N N . VAL A 1 110 ? -7.604 9.274 7.434 1.00 93.62 110 VAL A N 1
ATOM 843 C CA . VAL A 1 110 ? -8.814 9.332 6.603 1.00 93.62 110 VAL A CA 1
ATOM 844 C C . VAL A 1 110 ? -8.511 8.917 5.160 1.00 93.62 110 VAL A C 1
ATOM 846 O O . VAL A 1 110 ? -9.298 8.182 4.584 1.00 93.62 110 VAL A O 1
ATOM 849 N N . ASP A 1 111 ? -7.362 9.296 4.593 1.00 92.56 111 ASP A N 1
ATOM 850 C CA . ASP A 1 111 ? -6.978 8.903 3.230 1.00 92.56 111 ASP A CA 1
ATOM 851 C C . ASP A 1 111 ? -6.750 7.388 3.079 1.00 92.56 111 ASP A C 1
ATOM 853 O O . ASP A 1 111 ? -7.163 6.808 2.074 1.00 92.56 111 ASP A O 1
ATOM 857 N N . ALA A 1 112 ? -6.140 6.732 4.076 1.00 91.44 112 ALA A N 1
ATOM 858 C CA . ALA A 1 112 ? -5.959 5.279 4.081 1.00 91.44 112 ALA A CA 1
ATOM 859 C C . ALA A 1 112 ? -7.315 4.561 4.162 1.00 91.44 112 ALA A C 1
ATOM 861 O O . ALA A 1 112 ? -7.567 3.627 3.400 1.00 91.44 112 ALA A O 1
ATOM 862 N N . CYS A 1 113 ? -8.227 5.052 5.005 1.00 93.19 113 CYS A N 1
ATOM 863 C CA . CYS A 1 113 ? -9.606 4.576 5.050 1.00 93.19 113 CYS A CA 1
ATOM 864 C C . CYS A 1 113 ? -10.356 4.869 3.740 1.00 93.19 113 CYS A C 1
ATOM 866 O O . CYS A 1 113 ? -11.035 3.995 3.220 1.00 93.19 113 CYS A O 1
ATOM 868 N N . MET A 1 114 ? -10.220 6.045 3.128 1.00 94.44 114 MET A N 1
ATOM 869 C CA . MET A 1 114 ? -10.949 6.380 1.897 1.00 94.44 114 MET A CA 1
ATOM 870 C C . MET A 1 114 ? -10.532 5.518 0.698 1.00 94.44 114 MET A C 1
ATOM 872 O O . MET A 1 114 ? -11.306 5.403 -0.253 1.00 94.44 114 MET A O 1
ATOM 876 N N . LEU A 1 115 ? -9.419 4.776 0.768 1.00 93.06 115 LEU A N 1
ATOM 877 C CA . LEU A 1 115 ? -9.209 3.642 -0.132 1.00 93.06 115 LEU A CA 1
ATOM 878 C C . LEU A 1 115 ? -10.402 2.664 -0.070 1.00 93.06 115 LEU A C 1
ATOM 880 O O . LEU A 1 115 ? -10.958 2.365 -1.124 1.00 93.06 115 LEU A O 1
ATOM 884 N N . CYS A 1 116 ? -10.862 2.234 1.117 1.00 93.12 116 CYS A N 1
ATOM 885 C CA . CYS A 1 116 ? -11.868 1.165 1.375 1.00 93.12 116 CYS A CA 1
ATOM 886 C C . CYS A 1 116 ? -13.080 1.604 2.463 1.00 93.12 116 CYS A C 1
ATOM 888 O O . CYS A 1 116 ? -14.055 0.623 4.450 1.00 93.12 116 CYS A O 1
ATOM 890 N N . HIS A 1 117 ? -13.418 2.767 1.713 1.00 94.94 117 HIS A N 1
ATOM 891 C CA . HIS A 1 117 ? -14.705 3.529 1.794 1.00 94.94 117 HIS A CA 1
ATOM 892 C C . HIS A 1 117 ? -15.011 4.757 0.913 1.00 94.94 117 HIS A C 1
ATOM 894 O O . HIS A 1 117 ? -16.124 5.259 1.038 1.00 94.94 117 HIS A O 1
ATOM 900 N N . ALA A 1 118 ? -14.176 5.224 -0.023 1.00 95.38 118 ALA A N 1
ATOM 901 C CA . ALA A 1 118 ? -14.666 6.207 -1.007 1.00 95.38 118 ALA A CA 1
ATOM 902 C C . ALA A 1 118 ? -15.797 5.625 -1.880 1.00 95.38 118 ALA A C 1
ATOM 904 O O . ALA A 1 118 ? -15.649 4.507 -2.397 1.00 95.38 118 ALA A O 1
ATOM 905 N N . ASP A 1 119 ? -16.876 6.397 -2.071 1.00 95.75 119 ASP A N 1
ATOM 906 C CA . ASP A 1 119 ? -17.937 6.106 -3.045 1.00 95.75 119 ASP A CA 1
ATOM 907 C C . ASP A 1 119 ? -17.375 6.070 -4.472 1.00 95.75 119 ASP A C 1
ATOM 909 O O . ASP A 1 119 ? -16.873 7.061 -5.011 1.00 95.75 119 ASP A O 1
ATOM 913 N N . LEU A 1 120 ? -17.446 4.893 -5.088 1.00 94.88 120 LEU A N 1
ATOM 914 C CA . LEU A 1 120 ? -16.997 4.637 -6.445 1.00 94.88 120 LEU A CA 1
ATOM 915 C C . LEU A 1 120 ? -18.031 3.761 -7.149 1.00 94.88 120 LEU A C 1
ATOM 917 O O . LEU A 1 120 ? -18.223 2.603 -6.790 1.00 94.88 120 LEU A O 1
ATOM 921 N N . ARG A 1 121 ? -18.598 4.250 -8.258 1.00 92.69 121 ARG A N 1
ATOM 922 C CA . ARG A 1 121 ? -19.616 3.545 -9.076 1.00 92.69 121 ARG A CA 1
ATOM 923 C C . ARG A 1 121 ? -19.235 2.136 -9.567 1.00 92.69 121 ARG A C 1
ATOM 925 O O . ARG A 1 121 ? -20.089 1.431 -10.092 1.00 92.69 121 ARG A O 1
ATOM 932 N N . ALA A 1 122 ? -17.963 1.752 -9.464 1.00 94.56 122 ALA A N 1
ATOM 933 C CA . ALA A 1 122 ? -17.465 0.416 -9.790 1.00 94.56 122 ALA A CA 1
ATOM 934 C C . ALA A 1 122 ? -17.575 -0.589 -8.621 1.00 94.56 122 ALA A C 1
ATOM 936 O O . ALA A 1 122 ? -17.301 -1.774 -8.811 1.00 94.56 122 ALA A O 1
ATOM 937 N N . ARG A 1 123 ? -17.943 -0.137 -7.415 1.00 92.81 123 ARG A N 1
ATOM 938 C CA . ARG A 1 123 ? -18.097 -0.967 -6.214 1.00 92.81 123 ARG A CA 1
ATOM 939 C C . ARG A 1 123 ? -19.523 -1.514 -6.079 1.00 92.81 123 ARG A C 1
ATOM 941 O O . ARG A 1 123 ? -20.471 -0.865 -6.521 1.00 92.81 123 ARG A O 1
ATOM 948 N N . PRO A 1 124 ? -19.709 -2.680 -5.434 1.00 93.06 124 PRO A N 1
ATOM 949 C CA . PRO A 1 124 ? -21.037 -3.173 -5.080 1.00 93.06 124 PRO A CA 1
ATOM 950 C C . PRO A 1 124 ? -21.775 -2.184 -4.168 1.00 93.06 124 PRO A C 1
ATOM 952 O O . PRO A 1 124 ? -21.213 -1.727 -3.179 1.00 93.06 124 PRO A O 1
ATOM 955 N N . ALA A 1 125 ? -23.056 -1.917 -4.432 1.00 88.88 125 ALA A N 1
ATOM 956 C CA . ALA A 1 125 ? -23.868 -1.007 -3.609 1.00 88.88 125 ALA A CA 1
ATOM 957 C C . ALA A 1 125 ? -24.066 -1.483 -2.150 1.00 88.88 125 ALA A C 1
ATOM 959 O O . ALA A 1 125 ? -24.451 -0.702 -1.291 1.00 88.88 125 ALA A O 1
ATOM 960 N N . GLN A 1 126 ? -23.797 -2.764 -1.876 1.00 90.81 126 GLN A N 1
ATOM 961 C CA . GLN A 1 126 ? -23.819 -3.377 -0.541 1.00 90.81 126 GLN A CA 1
ATOM 962 C C . GLN A 1 126 ? -22.489 -3.249 0.234 1.00 90.81 126 GLN A C 1
ATOM 964 O O . GLN A 1 126 ? -22.384 -3.755 1.346 1.00 90.81 126 GLN A O 1
ATOM 969 N N . PHE A 1 127 ? -21.456 -2.651 -0.366 1.00 93.00 127 PHE A N 1
ATOM 970 C CA . PHE A 1 127 ? -20.161 -2.403 0.271 1.00 93.00 127 PHE A CA 1
ATOM 971 C C . PHE A 1 127 ? -20.188 -1.024 0.953 1.00 93.00 127 PHE A C 1
ATOM 973 O O . PHE A 1 127 ? -20.549 -0.056 0.274 1.00 93.00 127 PHE A O 1
ATOM 980 N N . PRO A 1 128 ? -19.807 -0.902 2.243 1.00 93.94 128 PRO A N 1
ATOM 981 C CA . PRO A 1 128 ? -19.781 0.377 2.951 1.00 93.94 128 PRO A CA 1
ATOM 982 C C . PRO A 1 128 ? -18.955 1.429 2.207 1.00 93.94 128 PRO A C 1
ATOM 984 O O . PRO A 1 128 ? -17.794 1.194 1.859 1.00 93.94 128 PRO A O 1
ATOM 987 N N . GLN A 1 129 ? -19.581 2.573 1.930 1.00 95.38 129 GLN A N 1
ATOM 988 C CA . GLN A 1 129 ? -19.018 3.685 1.168 1.00 95.38 129 GLN A CA 1
ATOM 989 C C . GLN A 1 129 ? -19.588 5.015 1.663 1.00 95.38 129 GLN A C 1
ATOM 991 O O . GLN A 1 129 ? -20.754 5.090 2.051 1.00 95.38 129 GLN A O 1
ATOM 996 N N . ILE A 1 130 ? -18.771 6.063 1.597 1.00 95.94 130 ILE A N 1
ATOM 997 C CA . ILE A 1 130 ? -19.121 7.442 1.934 1.00 95.94 130 ILE A CA 1
ATOM 998 C C . ILE A 1 130 ? -18.600 8.397 0.852 1.00 95.94 130 ILE A C 1
ATOM 1000 O O . ILE A 1 130 ? -17.544 8.177 0.258 1.00 95.94 130 ILE A O 1
ATOM 1004 N N . GLU A 1 131 ? -19.336 9.482 0.604 1.00 95.19 131 GLU A N 1
ATOM 1005 C CA . GLU A 1 131 ? -18.922 10.546 -0.324 1.00 95.19 131 GLU A CA 1
ATOM 1006 C C . GLU A 1 131 ? -17.662 11.266 0.189 1.00 95.19 131 GLU A C 1
ATOM 1008 O O . GLU A 1 131 ? -16.708 11.499 -0.550 1.00 95.19 131 GLU A O 1
ATOM 1013 N N . SER A 1 132 ? -17.643 11.595 1.483 1.00 96.38 132 SER A N 1
ATOM 1014 C CA . SER A 1 132 ? -16.478 12.135 2.183 1.00 96.38 132 SER A CA 1
ATOM 1015 C C . SER A 1 132 ? -16.605 11.936 3.692 1.00 96.38 132 SER A C 1
ATOM 1017 O O . SER A 1 132 ? -17.712 11.816 4.222 1.00 96.38 132 SER A O 1
ATOM 1019 N N . PHE A 1 133 ? -15.474 11.970 4.400 1.00 96.25 133 PHE A N 1
ATOM 1020 C CA . PHE A 1 133 ? -15.443 11.911 5.863 1.00 96.25 133 PHE A CA 1
ATOM 1021 C C . PHE A 1 133 ? -16.243 13.050 6.515 1.00 96.25 133 PHE A C 1
ATOM 1023 O O . PHE A 1 133 ? -17.047 12.804 7.407 1.00 96.25 133 PHE A O 1
ATOM 1030 N N . ALA A 1 134 ? -16.111 14.281 6.007 1.00 96.00 134 ALA A N 1
ATOM 1031 C CA . ALA A 1 134 ? -16.857 15.437 6.509 1.00 96.00 134 ALA A CA 1
ATOM 1032 C C . ALA A 1 134 ? 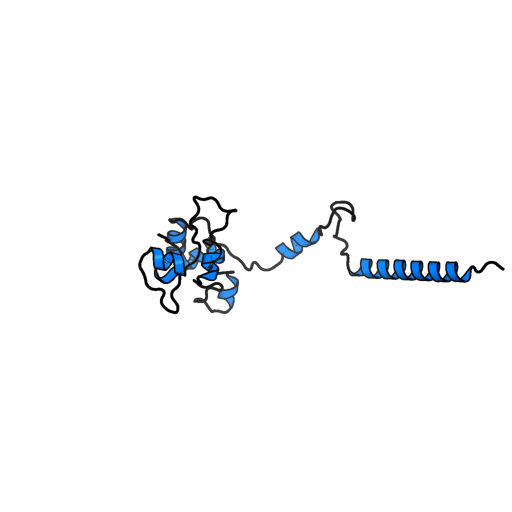-18.381 15.276 6.350 1.00 96.00 134 ALA A C 1
ATOM 1034 O O . ALA A 1 134 ? -19.132 15.600 7.269 1.00 96.00 134 ALA A O 1
ATOM 1035 N N . ALA A 1 135 ? -18.840 14.741 5.212 1.00 96.12 135 ALA A N 1
ATOM 1036 C CA . ALA A 1 135 ? -20.255 14.447 4.998 1.00 96.12 135 ALA A CA 1
ATOM 1037 C C . ALA A 1 135 ? -20.754 13.330 5.929 1.00 96.12 135 ALA A C 1
ATOM 1039 O O . ALA A 1 135 ? -21.855 13.434 6.462 1.00 96.12 135 ALA A O 1
ATOM 1040 N N . HIS A 1 136 ? -19.946 12.293 6.166 1.00 95.81 136 HIS A N 1
ATOM 1041 C CA . HIS A 1 136 ? -20.302 11.188 7.056 1.00 95.81 136 HIS A CA 1
ATOM 1042 C C . HIS A 1 136 ? -20.416 11.616 8.530 1.00 95.81 136 HIS A C 1
ATOM 1044 O O . HIS A 1 136 ? -21.414 11.293 9.172 1.00 95.81 136 HIS A O 1
ATOM 1050 N N . VAL A 1 137 ? -19.454 12.395 9.041 1.00 96.31 137 VAL A N 1
ATOM 1051 C CA . VAL A 1 137 ? -19.486 12.964 10.405 1.00 96.31 137 VAL A CA 1
ATOM 1052 C C . VAL A 1 137 ? -20.736 13.835 10.594 1.00 96.31 137 VAL A C 1
ATOM 1054 O O . VAL A 1 137 ? -21.509 13.622 11.527 1.00 96.31 137 VAL A O 1
ATOM 1057 N N . ALA A 1 138 ? -21.024 14.726 9.638 1.00 95.25 138 ALA A N 1
ATOM 1058 C CA . ALA A 1 138 ? -22.228 15.557 9.669 1.00 95.25 138 ALA A CA 1
ATOM 1059 C C . ALA A 1 138 ? -23.542 14.747 9.580 1.00 95.25 138 ALA A C 1
ATOM 1061 O O . ALA A 1 138 ? -24.562 15.181 10.114 1.00 95.25 138 ALA A O 1
ATOM 1062 N N . GLN A 1 1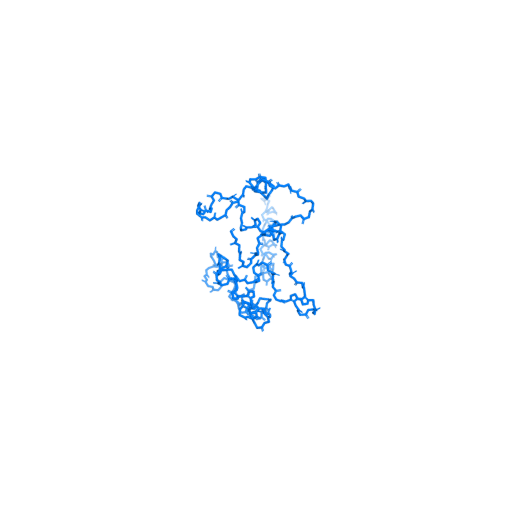39 ? -23.537 13.570 8.940 1.00 94.88 139 GLN A N 1
ATOM 1063 C CA . GLN A 1 139 ? -24.691 12.658 8.898 1.00 94.88 139 GLN A CA 1
ATOM 1064 C C . GLN A 1 139 ? -24.949 11.946 10.235 1.00 94.88 139 GLN A C 1
ATOM 1066 O O . GLN A 1 139 ? -26.101 11.608 10.499 1.00 94.88 139 GLN A O 1
ATOM 1071 N N . GLN A 1 140 ? -23.929 11.753 11.083 1.00 93.12 140 GLN A N 1
ATOM 1072 C CA . GLN A 1 140 ? -24.119 11.241 12.451 1.00 93.12 140 GLN A CA 1
ATOM 1073 C C . GLN A 1 140 ? -24.575 12.336 13.434 1.00 93.12 140 GLN A C 1
ATOM 1075 O O . GLN A 1 140 ? -25.065 12.028 14.519 1.00 93.12 140 GLN A O 1
ATOM 1080 N N . GLY A 1 141 ? -24.474 13.611 13.039 1.00 93.19 141 GLY A N 1
ATOM 1081 C CA . GLY A 1 141 ? -24.812 14.771 13.869 1.00 93.19 141 GLY A CA 1
ATOM 1082 C C . GLY A 1 141 ? -23.634 15.348 14.663 1.00 93.19 141 GLY A C 1
ATOM 1083 O O . GLY A 1 141 ? -23.850 16.247 15.475 1.00 93.19 141 GLY A O 1
ATOM 1084 N N . ASP A 1 142 ? -22.415 14.864 14.416 1.00 91.81 142 ASP A N 1
ATOM 1085 C CA . ASP A 1 142 ? -21.186 15.310 15.077 1.00 91.81 142 ASP A CA 1
ATOM 1086 C C . ASP A 1 142 ? -20.529 16.518 14.378 1.00 91.81 142 ASP A C 1
ATOM 1088 O O . ASP A 1 142 ? -20.752 16.798 13.196 1.00 91.81 142 ASP A O 1
ATOM 1092 N N . GLU A 1 143 ? -19.673 17.234 15.114 1.00 91.88 143 GLU A N 1
ATOM 1093 C CA . GLU A 1 143 ? -18.842 18.323 14.588 1.00 91.88 143 GLU A CA 1
ATOM 1094 C C . GLU A 1 143 ? -17.455 17.802 14.169 1.00 91.88 143 GLU A C 1
ATOM 1096 O O . GLU A 1 143 ? -16.775 17.115 14.931 1.00 91.88 143 GLU A O 1
ATOM 1101 N N . LEU A 1 144 ? -17.000 18.156 12.961 1.00 92.88 144 LEU A N 1
ATOM 1102 C CA . LEU A 1 144 ? -15.690 17.745 12.448 1.00 92.88 144 LEU A CA 1
ATOM 1103 C C . LEU A 1 144 ? -14.551 18.512 13.142 1.00 92.88 144 LEU A C 1
ATOM 1105 O O . LEU A 1 144 ? -14.200 19.627 12.750 1.00 92.88 144 LEU A O 1
ATOM 1109 N N . LEU A 1 145 ? -13.945 17.891 14.154 1.00 92.62 145 LEU A N 1
ATOM 1110 C CA . LEU A 1 145 ? -12.847 18.482 14.922 1.00 92.62 145 LEU A CA 1
ATOM 1111 C C . LEU A 1 145 ? -11.477 18.347 14.215 1.00 92.62 145 LEU A C 1
ATOM 1113 O O . LEU A 1 145 ? -11.222 17.350 13.533 1.00 92.62 145 LEU A O 1
ATOM 1117 N N . PRO A 1 146 ? -10.542 19.302 14.405 1.00 92.69 146 PRO A N 1
ATOM 1118 C CA . PRO A 1 146 ? -9.185 19.199 13.868 1.00 92.69 146 PRO A CA 1
ATOM 1119 C C . PRO A 1 146 ? -8.448 17.951 14.374 1.00 92.69 146 PRO A C 1
ATOM 1121 O O . PRO A 1 146 ? -8.296 17.760 15.578 1.00 92.69 146 PRO A O 1
ATOM 1124 N N . GLY A 1 147 ? -7.949 17.129 13.448 1.00 89.81 147 GLY A N 1
ATOM 1125 C CA . GLY A 1 147 ? -7.228 15.890 13.763 1.00 89.81 147 GLY A CA 1
ATOM 1126 C C . GLY A 1 147 ? -8.112 14.660 14.002 1.00 89.81 147 GLY A C 1
ATOM 1127 O O . GLY A 1 147 ? -7.571 13.599 14.287 1.00 89.81 147 GLY A O 1
ATOM 1128 N N . MET A 1 148 ? -9.437 14.777 13.862 1.00 93.56 148 MET A N 1
ATOM 1129 C CA . MET A 1 148 ? -10.354 13.634 13.903 1.00 93.56 148 MET A CA 1
ATOM 1130 C C . MET A 1 148 ? -10.087 12.664 12.734 1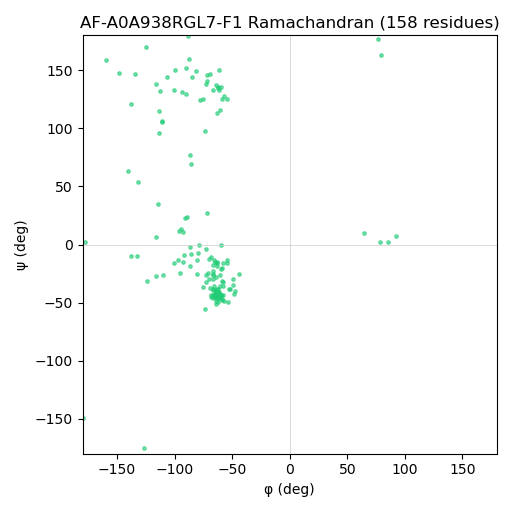.00 93.56 148 MET A C 1
ATOM 1132 O O . MET A 1 148 ? -9.901 13.089 11.591 1.00 93.56 148 MET A O 1
ATOM 1136 N N . THR A 1 149 ? -10.104 11.363 13.017 1.00 93.69 149 THR A N 1
ATOM 1137 C CA . THR A 1 149 ? -9.943 10.262 12.048 1.00 93.69 149 THR A CA 1
ATOM 1138 C C . THR A 1 149 ? -11.123 9.293 12.126 1.00 93.69 149 THR A C 1
ATOM 1140 O O . THR A 1 149 ? -11.922 9.345 13.061 1.00 93.69 149 THR A O 1
ATOM 1143 N N . CYS A 1 150 ? -11.232 8.352 11.184 1.00 93.25 150 CYS A N 1
ATOM 1144 C CA . CYS A 1 150 ? -12.219 7.268 11.272 1.00 93.25 150 CYS A CA 1
ATOM 1145 C C . CYS A 1 150 ? -12.048 6.444 12.567 1.00 93.25 150 CYS A C 1
ATOM 1147 O O . CYS A 1 150 ? -13.036 6.070 13.202 1.00 93.25 150 CYS A O 1
ATOM 1149 N N . ALA A 1 151 ? -10.797 6.255 13.010 1.00 92.12 151 ALA A N 1
ATOM 1150 C CA . ALA A 1 151 ? -10.457 5.563 14.252 1.00 92.12 151 ALA A CA 1
ATOM 1151 C C . ALA A 1 151 ? -10.770 6.359 15.536 1.00 92.12 151 ALA A C 1
ATOM 1153 O O . ALA A 1 151 ? -10.619 5.836 16.637 1.00 92.12 151 ALA A O 1
ATOM 1154 N N . THR A 1 152 ? -11.239 7.608 15.421 1.00 93.12 152 THR A N 1
ATOM 1155 C CA . THR A 1 152 ? -11.760 8.371 16.570 1.00 93.12 152 THR A CA 1
ATOM 1156 C C . THR A 1 152 ? -13.114 7.826 17.051 1.00 93.12 152 THR A C 1
ATOM 1158 O O . THR A 1 152 ? -13.438 7.985 18.227 1.00 93.12 152 THR A O 1
ATOM 1161 N N . CYS A 1 153 ? -13.879 7.155 16.174 1.00 93.19 153 CYS A N 1
ATOM 1162 C CA . CYS A 1 153 ? -15.226 6.648 16.478 1.00 93.19 153 CYS A CA 1
ATOM 1163 C C . CYS A 1 153 ? -15.405 5.130 16.251 1.00 93.19 153 CYS A C 1
ATOM 1165 O O . CYS A 1 153 ? -16.176 4.506 16.977 1.00 93.19 153 CYS A O 1
ATOM 1167 N N . HIS A 1 154 ? -14.701 4.519 15.287 1.00 93.19 154 HIS A N 1
ATOM 1168 C CA . HIS A 1 154 ? -14.800 3.083 14.967 1.00 93.19 154 HIS A CA 1
ATOM 1169 C C . HIS A 1 154 ? -13.459 2.382 15.242 1.00 93.19 154 HIS A C 1
ATOM 1171 O O . HIS A 1 154 ? -12.418 2.909 14.863 1.00 93.19 154 HIS A O 1
ATOM 1177 N N . ASP A 1 155 ? -13.444 1.179 15.827 1.00 93.00 155 ASP A N 1
ATOM 1178 C CA . ASP A 1 155 ? -12.201 0.391 15.907 1.00 93.00 155 ASP A CA 1
ATOM 1179 C C . ASP A 1 155 ? -11.890 -0.217 14.523 1.00 93.00 155 ASP A C 1
ATOM 1181 O O . ASP A 1 155 ? -12.737 -0.936 13.990 1.00 93.00 155 ASP A O 1
ATOM 1185 N N . PRO A 1 156 ? -10.703 -0.006 13.921 1.00 91.56 156 PRO A N 1
ATO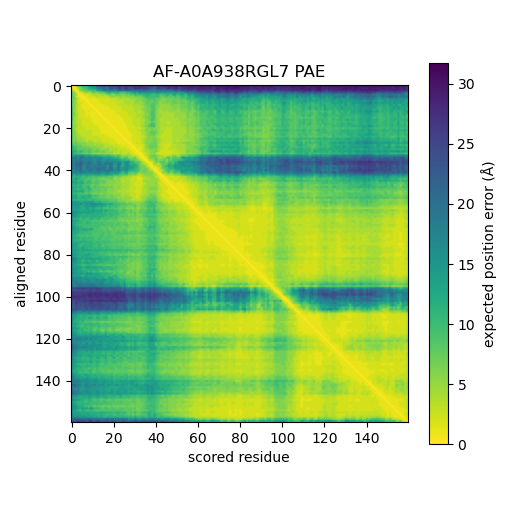M 1186 C CA . PRO A 1 156 ? -10.372 -0.588 12.617 1.00 91.56 156 PRO A CA 1
ATOM 1187 C C . PRO A 1 156 ? -10.409 -2.127 12.558 1.00 91.56 156 PRO A C 1
ATOM 1189 O O . PRO A 1 156 ? -10.556 -2.682 11.468 1.00 91.56 156 PRO A O 1
ATOM 1192 N N . HIS A 1 157 ? -10.307 -2.825 13.696 1.00 93.81 157 HIS A N 1
ATOM 1193 C CA . HIS A 1 157 ? -10.436 -4.286 13.794 1.00 93.81 157 HIS A CA 1
ATOM 1194 C C . HIS A 1 157 ? -11.868 -4.741 14.118 1.00 93.81 157 HIS A C 1
ATOM 1196 O O . HIS A 1 157 ? -12.183 -5.917 13.956 1.00 93.81 157 HIS A O 1
ATOM 1202 N N . ALA A 1 158 ? -12.735 -3.835 14.575 1.00 94.12 158 ALA A N 1
ATOM 1203 C CA . ALA A 1 158 ? -14.147 -4.087 14.859 1.00 94.12 158 ALA A CA 1
ATOM 1204 C C . ALA A 1 158 ? -15.018 -2.892 14.415 1.00 94.12 158 ALA A C 1
ATOM 1206 O O . ALA A 1 158 ? -15.630 -2.227 15.258 1.00 94.12 158 ALA A O 1
ATOM 1207 N N . PRO A 1 159 ? -15.057 -2.581 13.103 1.00 85.31 159 PRO A N 1
ATOM 1208 C CA . PRO A 1 159 ? -15.855 -1.474 12.595 1.00 85.31 159 PRO A CA 1
ATOM 1209 C C . PRO A 1 159 ? -17.349 -1.769 12.774 1.00 85.31 159 PRO A C 1
ATOM 1211 O O . PRO A 1 159 ? -17.817 -2.865 12.453 1.00 85.31 159 PRO A O 1
ATOM 1214 N N . MET A 1 160 ? -18.063 -0.769 13.295 1.00 73.38 160 MET A N 1
ATOM 1215 C CA . MET A 1 160 ? -19.523 -0.743 13.471 1.00 73.38 160 MET A CA 1
ATOM 1216 C C . MET A 1 160 ? -20.226 -0.285 12.194 1.00 73.38 160 MET A C 1
ATOM 1218 O O . MET A 1 160 ? -19.694 0.677 11.590 1.00 73.38 160 MET A O 1
#

Nearest PDB structures (foldseek):
  2ot4-assembly1_A  TM=6.483E-01  e=1.593E-01  Thioalkalivibrio nitratireducens
  2vr0-assembly1_F  TM=3.992E-01  e=2.513E-01  Nitratidesulfovibrio vulgaris str. Hildenborough

Secondary structure (DSSP, 8-state):
---THHHHHHHHHHHHHHHHHHHHHHHHS-TTBTTTS-TTT---BTTHHHHHHTS--S--HHHHHHHHHHHHHHHHHTSTTTTS-HHHHH--GGGGGGT-TT--SS-S-HHHHHHTTB--TTS-TTS--BS-HHHHHHHHT----TT--GGGTSBTTB--

Solvent-accessible surface area (backbone atoms only — not comparable to full-atom values): 9759 Å² total; per-residue (Å²): 132,85,79,57,64,62,58,53,53,52,50,52,52,51,50,51,50,52,51,51,50,51,52,52,46,70,76,72,56,60,88,45,51,11,76,91,54,49,85,90,78,26,94,49,45,63,60,60,54,58,60,58,70,69,47,82,75,50,62,72,59,48,69,63,50,29,78,81,37,44,70,56,46,54,41,16,59,73,32,88,47,48,85,60,50,57,48,79,57,31,31,50,56,60,53,41,77,75,72,41,79,90,50,59,77,35,64,73,42,54,70,63,46,40,72,105,22,47,65,49,96,89,54,63,91,90,53,76,59,36,90,40,70,70,58,50,40,50,72,76,72,50,80,91,54,94,88,69,36,61,62,75,82,32,47,87,40,54,60,124

pLDDT: mean 87.73, std 10.91, range [50.91, 98.12]

Radius of gyration: 27.8 Å; Cα contacts (8 Å, |Δi|>4): 129; chains: 1; bounding box: 51×37×85 Å

Mean predicted aligned error: 8.32 Å

Foldseek 3Di:
DDDCVVVVVVVVVVVVVVVVVVVCCVVPPDPQAQPVHDPVPGRDRPCVVVVVVPDDAQADWQVVVCVPPVVLLVLLCVAPNVPDTPCLQQNTPNVCVVVPVVHRPHDLAQVSVCVQADDDPVDDPPGHHDPGPCVVCVVVVHDDDPPDGPCNPAPPSHGD